Protein AF-A0A953RE78-F1 (afdb_monomer_lite)

Structure (mmCIF, N/CA/C/O backbone):
data_AF-A0A953RE78-F1
#
_entry.id   AF-A0A953RE78-F1
#
loop_
_atom_site.group_PDB
_atom_site.id
_atom_site.type_symbol
_atom_site.label_atom_id
_atom_site.label_alt_id
_atom_site.label_comp_id
_atom_site.label_asym_id
_atom_site.label_entity_id
_atom_site.label_seq_id
_atom_site.pdbx_PDB_ins_code
_atom_site.Cartn_x
_atom_site.Cartn_y
_atom_site.Cartn_z
_atom_site.occupancy
_atom_site.B_iso_or_equiv
_atom_site.auth_seq_id
_atom_site.auth_comp_id
_atom_site.auth_asym_id
_atom_site.auth_atom_id
_atom_site.pdbx_PDB_model_num
ATOM 1 N N . MET A 1 1 ? -1.428 69.743 -4.773 1.00 37.16 1 MET A N 1
ATOM 2 C CA . MET A 1 1 ? -2.465 69.820 -3.719 1.00 37.16 1 MET A CA 1
ATOM 3 C C . MET A 1 1 ? -2.081 68.794 -2.657 1.00 37.16 1 MET A C 1
ATOM 5 O O . MET A 1 1 ? -2.022 67.629 -2.999 1.00 37.16 1 MET A O 1
ATOM 9 N N . VAL A 1 2 ? -1.423 69.184 -1.563 1.00 36.69 2 VAL A N 1
ATOM 10 C CA . VAL A 1 2 ? -1.995 69.727 -0.311 1.00 36.69 2 VAL A CA 1
ATOM 11 C C . VAL A 1 2 ? -2.405 68.596 0.661 1.00 36.69 2 VAL A C 1
ATOM 13 O O . VAL A 1 2 ? -3.349 67.867 0.402 1.00 36.69 2 VAL A O 1
ATOM 16 N N . HIS A 1 3 ? -1.685 68.567 1.789 1.00 35.09 3 HIS A N 1
ATOM 17 C CA . HIS A 1 3 ? -1.975 68.027 3.128 1.00 35.09 3 HIS A CA 1
ATOM 18 C C . HIS A 1 3 ? -1.931 66.519 3.468 1.00 35.09 3 HIS A C 1
ATOM 20 O O . HIS A 1 3 ? -2.643 65.669 2.948 1.00 35.09 3 HIS A O 1
ATOM 26 N N . VAL A 1 4 ? -1.093 66.292 4.486 1.00 42.47 4 VAL A N 1
ATOM 27 C CA . VAL A 1 4 ? -0.938 65.186 5.437 1.00 42.47 4 VAL A CA 1
ATOM 28 C C . VAL A 1 4 ? -2.181 65.064 6.323 1.00 42.47 4 VAL A C 1
ATOM 30 O O . VAL A 1 4 ? -2.653 66.098 6.778 1.00 42.47 4 VAL A O 1
ATOM 33 N N . PHE A 1 5 ? -2.611 63.849 6.691 1.00 40.59 5 PHE A N 1
ATOM 34 C CA . PHE A 1 5 ? -3.286 63.610 7.978 1.00 40.59 5 PHE A CA 1
ATOM 35 C C . PHE A 1 5 ? -2.964 62.221 8.549 1.00 40.59 5 PHE A C 1
ATOM 37 O O . PHE A 1 5 ? -3.399 61.191 8.041 1.00 40.59 5 PHE A O 1
ATOM 44 N N . SER A 1 6 ? -2.220 62.230 9.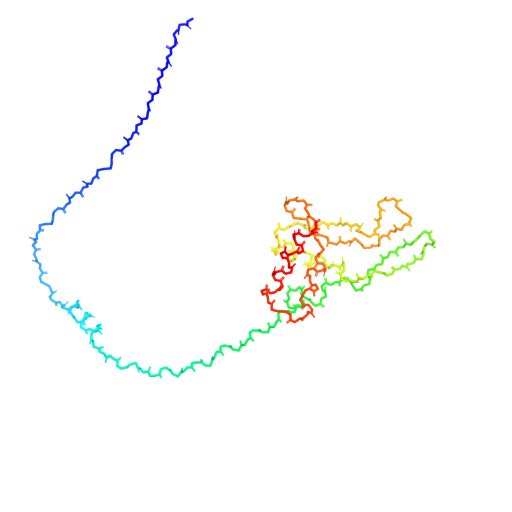655 1.00 42.06 6 SER A N 1
ATOM 45 C CA . SER A 1 6 ? -2.174 61.171 10.665 1.00 42.06 6 SER A CA 1
ATOM 46 C C . SER A 1 6 ? -3.496 61.096 11.435 1.00 42.06 6 SER A C 1
ATOM 48 O O . SER A 1 6 ? -4.085 62.140 11.712 1.00 42.06 6 SER A O 1
ATOM 50 N N . SER A 1 7 ? -3.888 59.905 11.906 1.00 47.41 7 SER A N 1
ATOM 51 C CA . SER A 1 7 ? -4.469 59.710 13.251 1.00 47.41 7 SER A CA 1
ATOM 52 C C . SER A 1 7 ? -4.668 58.230 13.593 1.00 47.41 7 SER A C 1
ATOM 54 O O . SER A 1 7 ? -5.423 57.516 12.939 1.00 47.41 7 SER A O 1
ATOM 56 N N . LEU A 1 8 ? -4.015 57.801 14.677 1.00 39.91 8 LEU A N 1
ATOM 57 C CA . LEU A 1 8 ? -4.431 56.665 15.494 1.00 39.91 8 LEU A CA 1
ATOM 58 C C . LEU A 1 8 ? -5.797 56.963 16.136 1.00 39.91 8 LEU A C 1
ATOM 60 O O . LEU A 1 8 ? -6.023 58.107 16.531 1.00 39.91 8 LEU A O 1
ATOM 64 N N . ARG A 1 9 ? -6.623 55.932 16.376 1.00 39.81 9 ARG A N 1
ATOM 65 C CA . ARG A 1 9 ? -7.357 55.744 17.648 1.00 39.81 9 ARG A CA 1
ATOM 66 C C . ARG A 1 9 ? -8.099 54.405 17.702 1.00 39.81 9 ARG A C 1
ATOM 68 O O . ARG A 1 9 ? -8.894 54.080 16.829 1.00 39.81 9 ARG A O 1
ATOM 75 N N . ALA A 1 10 ? -7.844 53.671 18.783 1.00 37.44 10 ALA A N 1
ATOM 76 C CA . ALA A 1 10 ? -8.676 52.584 19.279 1.00 37.44 10 ALA A CA 1
ATOM 77 C C . ALA A 1 10 ? -10.031 53.128 19.765 1.00 37.44 10 ALA A C 1
ATOM 79 O O . ALA A 1 10 ? -10.094 54.238 20.299 1.00 37.44 10 ALA A O 1
ATOM 80 N N . SER A 1 11 ? -11.097 52.335 19.640 1.00 40.94 11 SER A N 1
ATOM 81 C CA . SER A 1 11 ? -12.359 52.606 20.330 1.00 40.94 11 SER A CA 1
ATOM 82 C C . SER A 1 11 ? -12.909 51.327 20.955 1.00 40.94 11 SER A C 1
ATOM 84 O O . SER A 1 11 ? -13.434 50.441 20.286 1.00 40.94 11 SER A O 1
ATOM 86 N N . THR A 1 12 ? -12.708 51.247 22.267 1.00 38.53 12 THR A N 1
ATOM 87 C CA . THR A 1 12 ? -13.328 50.331 23.222 1.00 38.53 12 THR A CA 1
ATOM 88 C C . THR A 1 12 ? -14.838 50.569 23.253 1.00 38.53 12 THR A C 1
ATOM 90 O O . THR A 1 12 ? -15.274 51.684 23.531 1.00 38.53 12 THR A O 1
ATOM 93 N N . GLN A 1 13 ? -15.641 49.532 23.008 1.00 41.19 13 GLN A N 1
ATOM 94 C CA . GLN A 1 13 ? -17.090 49.582 23.227 1.00 41.19 13 GLN A CA 1
ATOM 95 C C . GLN A 1 13 ? -17.422 49.208 24.684 1.00 41.19 13 GLN A C 1
ATOM 97 O O . GLN A 1 13 ? -16.972 48.157 25.146 1.00 41.19 13 GLN A O 1
ATOM 102 N N . PRO A 1 14 ? -18.204 50.015 25.424 1.00 42.16 14 PRO A N 1
ATOM 103 C CA . PRO A 1 14 ? -18.723 49.621 26.730 1.00 42.16 14 PRO A CA 1
ATOM 104 C C . PRO A 1 14 ? -19.995 48.762 26.606 1.00 42.16 14 PRO A C 1
ATOM 106 O O . PRO A 1 14 ? -20.936 49.112 25.896 1.00 42.16 14 PRO A O 1
ATOM 109 N N . ILE A 1 15 ? -20.034 47.653 27.353 1.00 38.34 15 ILE A N 1
ATOM 110 C CA . ILE A 1 15 ? -21.208 46.785 27.531 1.00 38.34 15 ILE A CA 1
ATOM 111 C C . ILE A 1 15 ? -22.201 47.471 28.481 1.00 38.34 15 ILE A C 1
ATOM 113 O O . ILE A 1 15 ? -21.869 47.746 29.634 1.00 38.34 15 ILE A O 1
ATOM 117 N N . GLN A 1 16 ? -23.427 47.728 28.016 1.00 40.59 16 GLN A N 1
ATOM 118 C CA . GLN A 1 16 ? -24.522 48.226 28.854 1.00 40.59 16 GLN A CA 1
ATOM 119 C C . GLN A 1 16 ? -25.337 47.069 29.446 1.00 40.59 16 GLN A C 1
ATOM 121 O O . GLN A 1 16 ? -26.008 46.319 28.740 1.00 40.59 16 GLN A O 1
ATOM 126 N N . VAL A 1 17 ? -25.294 46.960 30.774 1.00 34.59 17 VAL A N 1
ATOM 127 C CA . VAL A 1 17 ? -26.113 46.059 31.593 1.00 34.59 17 VAL A CA 1
ATOM 128 C C . VAL A 1 17 ? -27.489 46.702 31.798 1.00 34.59 17 VAL A C 1
ATOM 130 O O . VAL A 1 17 ? -27.589 47.754 32.423 1.00 34.59 17 VAL A O 1
ATOM 133 N N . THR A 1 18 ? -28.558 46.083 31.288 1.00 43.47 18 THR A N 1
ATOM 134 C CA . THR A 1 18 ? -29.941 46.512 31.567 1.00 43.47 18 THR A CA 1
ATOM 135 C C . THR A 1 18 ? -30.526 45.669 32.698 1.00 43.47 18 THR A C 1
ATOM 137 O O . THR A 1 18 ? -30.775 44.477 32.535 1.00 43.47 18 THR A O 1
ATOM 140 N N . THR A 1 19 ? -30.779 46.299 33.843 1.00 39.41 19 THR A N 1
ATOM 141 C CA . THR A 1 19 ? -31.537 45.750 34.972 1.00 39.41 19 THR A CA 1
ATOM 142 C C . THR A 1 19 ? -33.035 46.017 34.776 1.00 39.41 19 THR A C 1
ATOM 144 O O . THR A 1 19 ? -33.463 47.165 34.680 1.00 39.41 19 THR A O 1
ATOM 147 N N . ARG A 1 20 ? -33.871 44.968 34.739 1.00 40.12 20 ARG A N 1
ATOM 148 C CA . ARG A 1 20 ? -35.335 45.099 34.879 1.00 40.12 20 ARG A CA 1
ATOM 149 C C . ARG A 1 20 ? -35.796 44.491 36.201 1.00 40.12 20 ARG A C 1
ATOM 151 O O . ARG A 1 20 ? -35.552 43.325 36.484 1.00 40.12 20 ARG A O 1
ATOM 158 N N . LYS A 1 21 ? -36.465 45.328 36.994 1.00 31.59 21 LYS A N 1
ATOM 159 C CA . LYS A 1 21 ? -37.108 45.028 38.278 1.00 31.59 21 LYS A CA 1
ATOM 160 C C . LYS A 1 21 ? -38.530 44.491 38.020 1.00 31.59 21 LYS A C 1
ATOM 162 O O . LYS A 1 21 ? -39.236 45.105 37.219 1.00 31.59 21 LYS A O 1
ATOM 167 N N . PRO A 1 22 ? -38.973 43.392 38.654 1.00 39.59 22 PRO A N 1
ATOM 168 C CA . PRO A 1 22 ? -40.331 42.878 38.486 1.00 39.59 22 PRO A CA 1
ATOM 169 C C . PRO A 1 22 ? -41.334 43.606 39.398 1.00 39.59 22 PRO A C 1
ATOM 171 O O . PRO A 1 22 ? -41.019 43.932 40.542 1.00 39.59 22 PRO A O 1
ATOM 174 N N . SER A 1 23 ? -42.546 43.836 38.885 1.00 33.09 23 SER A N 1
ATOM 175 C CA . SER A 1 23 ? -43.716 44.283 39.650 1.00 33.09 23 SER A CA 1
ATOM 176 C C . SER A 1 23 ? -44.796 43.202 39.555 1.00 33.09 23 SER A C 1
ATOM 178 O O . SER A 1 23 ? -45.080 42.712 38.463 1.00 33.09 23 SER A O 1
ATOM 180 N N . LEU A 1 24 ? -45.328 42.787 40.705 1.00 39.16 24 LEU A N 1
ATOM 181 C CA . LEU A 1 24 ? -46.245 41.659 40.888 1.00 39.16 24 LEU A CA 1
ATOM 182 C C . LEU A 1 24 ? -47.712 42.087 40.739 1.00 39.16 24 LEU A C 1
ATOM 184 O O . LEU A 1 24 ? -48.129 43.080 41.332 1.00 39.16 24 LEU A O 1
ATOM 188 N N . THR A 1 25 ? -48.534 41.268 40.079 1.00 33.31 25 THR A N 1
ATOM 189 C CA . THR A 1 25 ? -49.926 41.033 40.510 1.00 33.31 25 THR A CA 1
ATOM 190 C C . THR A 1 25 ? -50.351 39.626 40.093 1.00 33.31 25 THR A C 1
ATOM 192 O O . THR A 1 25 ? -50.243 39.248 38.929 1.00 33.31 25 THR A O 1
ATOM 195 N N . ALA A 1 26 ? -50.746 38.835 41.088 1.00 39.09 26 ALA A N 1
ATOM 196 C CA . ALA A 1 26 ? -50.977 37.400 41.024 1.00 39.09 26 ALA A CA 1
ATOM 197 C C . ALA A 1 26 ? -52.374 37.034 40.494 1.00 39.09 26 ALA A C 1
ATOM 199 O O . ALA A 1 26 ? -53.352 37.734 40.759 1.00 39.09 26 ALA A O 1
ATOM 200 N N . LYS A 1 27 ? -52.471 35.870 39.843 1.00 29.23 27 LYS A N 1
ATOM 201 C CA . LYS A 1 27 ? -53.679 35.042 39.852 1.00 29.23 27 LYS A CA 1
ATOM 202 C C . LYS A 1 27 ? -53.257 33.597 40.114 1.00 29.23 27 LYS A C 1
ATOM 204 O O . LYS A 1 27 ? -52.458 33.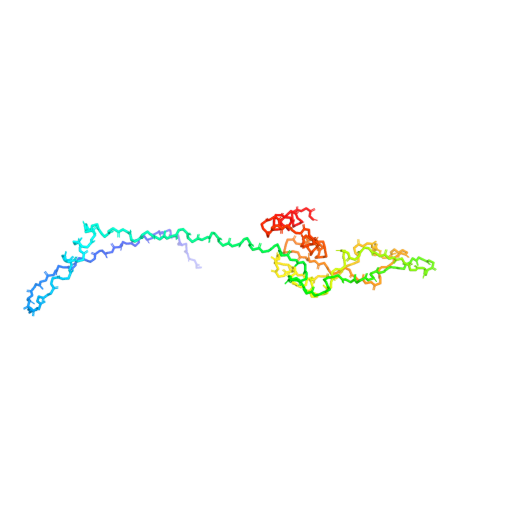041 39.367 1.00 29.23 27 LYS A O 1
ATOM 209 N N . ASP A 1 28 ? -53.761 33.066 41.222 1.00 41.50 28 ASP A N 1
ATOM 210 C CA . ASP A 1 28 ? -53.503 31.740 41.776 1.00 41.50 28 ASP A CA 1
ATOM 211 C C . ASP A 1 28 ? -53.679 30.596 40.775 1.00 41.50 28 ASP A C 1
ATOM 213 O O . ASP A 1 28 ? -54.713 30.474 40.118 1.00 41.50 28 ASP A O 1
ATOM 217 N N . THR A 1 29 ? -52.714 29.679 40.772 1.00 34.00 29 THR A N 1
ATOM 218 C CA . THR A 1 29 ? -52.978 28.236 40.806 1.00 34.00 29 THR A CA 1
ATOM 219 C C . THR A 1 29 ? -51.800 27.585 41.526 1.00 34.00 29 THR A C 1
ATOM 221 O O . THR A 1 29 ? -50.686 27.536 41.009 1.00 34.00 29 THR A O 1
ATOM 224 N N . SER A 1 30 ? -52.034 27.133 42.755 1.00 46.94 30 SER A N 1
ATOM 225 C CA . SER A 1 30 ? -51.089 26.316 43.506 1.00 46.94 30 SER A CA 1
ATOM 226 C C . SER A 1 30 ? -50.879 24.973 42.804 1.00 46.94 30 SER A C 1
ATOM 228 O O . SER A 1 30 ? -51.840 24.249 42.561 1.00 46.94 30 SER A O 1
ATOM 230 N N . ALA A 1 31 ? -49.626 24.608 42.551 1.00 42.00 31 ALA A N 1
ATOM 231 C CA . ALA A 1 31 ? -49.178 23.221 42.606 1.00 42.00 31 ALA A CA 1
ATOM 232 C C . ALA A 1 31 ? -47.677 23.221 42.905 1.00 42.00 31 ALA A C 1
ATOM 234 O O . ALA A 1 31 ? -46.830 23.470 42.046 1.00 42.00 31 ALA A O 1
ATOM 235 N N . ASP A 1 32 ? -47.408 22.996 44.184 1.00 55.12 32 ASP A N 1
ATOM 236 C CA . ASP A 1 32 ? -46.131 22.800 44.856 1.00 55.12 32 ASP A CA 1
ATOM 237 C C . ASP A 1 32 ? -45.333 21.629 44.240 1.00 55.12 32 ASP A C 1
ATOM 239 O O . ASP A 1 32 ? -45.258 20.533 44.788 1.00 55.12 32 ASP A O 1
ATOM 243 N N . SER A 1 33 ? -44.797 21.837 43.035 1.00 59.38 33 SER A N 1
ATOM 244 C CA . SER A 1 33 ? -43.990 20.848 42.301 1.00 59.38 33 SER A CA 1
ATOM 245 C C . SER A 1 33 ? -42.527 20.873 42.746 1.00 59.38 33 SER A C 1
ATOM 247 O O . SER A 1 33 ? -41.920 19.828 42.957 1.00 59.38 33 SER A O 1
ATOM 249 N N . GLY A 1 34 ? -41.981 22.063 43.011 1.00 56.28 34 GLY A N 1
ATOM 250 C CA . GLY A 1 34 ? -40.571 22.216 43.373 1.00 56.28 34 GLY A CA 1
ATOM 251 C C . GLY A 1 34 ? -40.191 21.597 44.723 1.00 56.28 34 GLY A C 1
ATOM 252 O O . GLY A 1 34 ? -39.103 21.034 44.852 1.00 56.28 34 GLY A O 1
ATOM 253 N N . ALA A 1 35 ? -41.065 21.659 45.736 1.00 59.84 35 ALA A N 1
ATOM 254 C CA . ALA A 1 35 ? -40.753 21.088 47.047 1.00 59.84 35 ALA A CA 1
ATOM 255 C C . ALA A 1 35 ? -40.822 19.553 47.042 1.00 59.84 35 ALA A C 1
ATOM 257 O O . ALA A 1 35 ? -40.019 18.899 47.711 1.00 59.84 35 ALA A O 1
ATOM 258 N N . ALA A 1 36 ? -41.742 18.969 46.270 1.00 59.50 36 ALA A N 1
ATOM 259 C CA . ALA A 1 36 ? -41.833 17.523 46.091 1.00 59.50 36 ALA A CA 1
ATOM 260 C C . ALA A 1 36 ? -40.592 16.969 45.368 1.00 59.50 36 ALA A C 1
ATOM 262 O O . ALA A 1 36 ? -40.007 15.983 45.824 1.00 59.50 36 ALA A O 1
ATOM 263 N N . ASP A 1 37 ? -40.136 17.660 44.320 1.00 67.06 37 ASP A N 1
ATOM 264 C CA . ASP A 1 37 ? -38.946 17.283 43.551 1.00 67.06 37 ASP A CA 1
ATOM 265 C C . ASP A 1 37 ? -37.659 17.401 44.380 1.00 67.06 37 ASP A C 1
ATOM 267 O O . ASP A 1 37 ? -36.797 16.522 44.330 1.00 67.06 37 ASP A O 1
ATOM 271 N N . PHE A 1 38 ? -37.536 18.432 45.224 1.00 66.81 38 PHE A N 1
ATOM 272 C CA . PHE A 1 38 ? -36.380 18.562 46.114 1.00 66.81 38 PHE A CA 1
ATOM 273 C C . PHE A 1 38 ? -36.367 17.478 47.198 1.00 66.81 38 PHE A C 1
ATOM 275 O O . PHE A 1 38 ? -35.318 16.917 47.503 1.00 66.81 38 PHE A O 1
ATOM 282 N N . ARG A 1 39 ? -37.528 17.112 47.755 1.00 68.06 39 ARG A N 1
ATOM 283 C CA . ARG A 1 39 ? -37.622 16.023 48.744 1.00 68.06 39 ARG A CA 1
ATOM 284 C C . ARG A 1 39 ? -37.284 14.658 48.144 1.00 68.06 39 ARG A C 1
ATOM 286 O O . ARG A 1 39 ? -36.745 13.810 48.860 1.00 68.06 39 ARG A O 1
ATOM 293 N N . ALA A 1 40 ? -37.511 14.457 46.847 1.00 65.69 40 ALA A N 1
ATOM 294 C CA . ALA A 1 40 ? -37.107 13.240 46.145 1.00 65.69 40 ALA A CA 1
ATOM 295 C C . ALA A 1 40 ? -35.577 13.043 46.115 1.00 65.69 40 ALA A C 1
ATOM 297 O O . ALA A 1 40 ? -35.124 11.902 46.105 1.00 65.69 40 ALA A O 1
ATOM 298 N N . LEU A 1 41 ? -34.781 14.119 46.201 1.00 69.00 41 LEU A N 1
ATOM 299 C CA . LEU A 1 41 ? -33.312 14.041 46.261 1.00 69.00 41 LEU A CA 1
ATOM 300 C C . LEU A 1 41 ? -32.779 13.498 47.597 1.00 69.00 41 LEU A C 1
ATOM 302 O O . LEU A 1 41 ? -31.673 12.967 47.641 1.00 69.00 41 LEU A O 1
ATOM 306 N N . PHE A 1 42 ? -33.556 13.615 48.679 1.00 71.88 42 PHE A N 1
ATOM 307 C CA . PHE A 1 42 ? -33.173 13.161 50.027 1.00 71.88 42 PHE A CA 1
ATOM 308 C C . PHE A 1 42 ? -33.927 11.911 50.471 1.00 71.88 42 PHE A C 1
ATOM 310 O O . PHE A 1 42 ? -33.709 11.399 51.570 1.00 71.88 42 PHE A O 1
ATOM 317 N N . THR A 1 43 ? -34.830 11.410 49.630 1.00 67.50 43 THR A N 1
ATOM 318 C CA . THR A 1 43 ? -35.483 10.135 49.884 1.00 67.50 43 THR A CA 1
ATOM 319 C C . THR A 1 43 ? -34.566 9.059 49.324 1.00 67.50 43 THR A C 1
ATOM 321 O O . THR A 1 43 ? -34.506 8.868 48.112 1.00 67.50 43 THR A O 1
ATOM 324 N N . ASN A 1 44 ? -33.824 8.371 50.197 1.00 54.62 44 ASN A N 1
ATOM 325 C CA . ASN A 1 44 ? -33.029 7.202 49.827 1.00 54.62 44 ASN A CA 1
ATOM 326 C C . ASN A 1 44 ? -33.953 6.121 49.245 1.00 54.62 44 ASN A C 1
ATOM 328 O O . ASN A 1 44 ? -34.429 5.235 49.955 1.00 54.62 44 ASN A O 1
ATOM 332 N N . LYS A 1 45 ? -34.203 6.176 47.935 1.00 53.19 45 LYS A N 1
ATOM 333 C CA . LYS A 1 45 ? -34.651 5.020 47.174 1.00 53.19 45 LYS A CA 1
ATOM 334 C C . LYS A 1 45 ? -33.478 4.055 47.211 1.00 53.19 45 LYS A C 1
ATOM 336 O O . LYS A 1 45 ? -32.445 4.324 46.604 1.00 53.19 45 LYS A O 1
ATOM 341 N N . THR A 1 46 ? -33.616 2.970 47.966 1.00 57.44 46 THR A N 1
ATOM 342 C CA . THR A 1 46 ? -32.686 1.844 47.915 1.00 57.44 46 THR A CA 1
ATOM 343 C C . THR A 1 46 ? -32.474 1.514 46.439 1.00 57.44 46 THR A C 1
ATOM 345 O O . THR A 1 46 ? -33.459 1.218 45.751 1.00 57.44 46 THR A O 1
ATOM 348 N N . PRO A 1 47 ? -31.244 1.638 45.909 1.00 51.44 47 PRO A N 1
ATOM 349 C CA . PRO A 1 47 ? -30.982 1.256 44.538 1.00 51.44 47 PRO A CA 1
ATOM 350 C C . PRO A 1 47 ? -31.412 -0.197 44.393 1.00 51.44 47 PRO A C 1
ATOM 352 O O . PRO A 1 47 ? -30.972 -1.054 45.163 1.00 51.44 47 PRO A O 1
ATOM 355 N N . ALA A 1 48 ? -32.293 -0.478 43.434 1.00 56.53 48 ALA A N 1
ATOM 356 C CA . ALA A 1 48 ? -32.418 -1.840 42.954 1.00 56.53 48 ALA A CA 1
ATOM 357 C C . ALA A 1 48 ? -31.007 -2.268 42.549 1.00 56.53 48 ALA A C 1
ATOM 359 O O . ALA A 1 48 ? -30.332 -1.548 41.809 1.00 56.53 48 ALA A O 1
ATOM 360 N N . THR A 1 49 ? -30.532 -3.377 43.105 1.00 45.88 49 THR A N 1
ATOM 361 C CA . THR A 1 49 ? -29.217 -3.924 42.797 1.00 45.88 49 THR A CA 1
ATOM 362 C C . THR A 1 49 ? -29.209 -4.261 41.310 1.00 45.88 49 THR A C 1
ATOM 364 O O . THR A 1 49 ? -29.740 -5.290 40.900 1.00 45.88 49 THR A O 1
ATOM 367 N N . ALA A 1 50 ? -28.671 -3.362 40.485 1.00 58.84 50 ALA A N 1
ATOM 368 C CA . ALA A 1 50 ? -28.361 -3.679 39.107 1.00 58.84 50 ALA A CA 1
ATOM 369 C C . ALA A 1 50 ? -27.347 -4.819 39.166 1.00 58.84 50 ALA A C 1
ATOM 371 O O . ALA A 1 50 ? -26.243 -4.657 39.691 1.00 58.84 50 ALA A O 1
ATOM 372 N N . THR A 1 51 ? -27.750 -5.998 38.702 1.00 60.03 51 THR A N 1
ATOM 373 C CA . THR A 1 51 ? -26.819 -7.090 38.443 1.00 60.03 51 THR A CA 1
ATOM 374 C C . THR A 1 51 ? -25.716 -6.512 37.557 1.00 60.03 51 THR A C 1
ATOM 376 O O . THR A 1 51 ? -26.061 -5.853 36.571 1.00 60.03 51 THR A O 1
ATOM 379 N N . PRO A 1 52 ? -24.421 -6.679 37.885 1.00 56.75 52 PRO A N 1
ATOM 380 C CA . PRO A 1 52 ? -23.358 -6.247 36.995 1.00 56.75 52 PRO A CA 1
ATOM 381 C C . PRO A 1 52 ? -23.616 -6.883 35.632 1.00 56.75 52 PRO A C 1
ATOM 383 O O . PRO A 1 52 ? -23.569 -8.106 35.494 1.00 56.75 52 PRO A O 1
ATOM 386 N N . GLY A 1 53 ? -23.977 -6.060 34.646 1.00 65.81 53 GLY A N 1
ATOM 387 C CA . GLY A 1 53 ? -24.059 -6.514 33.271 1.00 65.81 53 GLY A CA 1
ATOM 388 C C . GLY A 1 53 ? -22.693 -7.076 32.918 1.00 65.81 53 GLY A C 1
ATOM 389 O O . GLY A 1 53 ? -21.675 -6.431 33.181 1.00 65.81 53 GLY A O 1
ATOM 390 N N . ASN A 1 54 ? -22.670 -8.298 32.393 1.00 69.06 54 ASN A N 1
ATOM 391 C CA . ASN A 1 54 ? -21.435 -8.907 31.930 1.00 69.06 54 ASN A CA 1
ATOM 392 C C . ASN A 1 54 ? -20.738 -7.899 30.994 1.00 69.06 54 ASN A C 1
ATOM 394 O O . ASN A 1 54 ? -21.427 -7.330 30.138 1.00 69.06 54 ASN A O 1
ATOM 398 N N . PRO A 1 55 ? -19.427 -7.628 31.153 1.00 67.44 55 PRO A N 1
ATOM 399 C CA . PRO A 1 55 ? -18.717 -6.736 30.248 1.00 67.44 55 PRO A CA 1
ATOM 400 C C . PRO A 1 55 ? -19.002 -7.148 28.798 1.00 67.44 55 PRO A C 1
ATOM 402 O O . PRO A 1 55 ? -19.081 -8.357 28.535 1.00 67.44 55 PRO A O 1
ATOM 405 N N . PRO A 1 56 ? -19.170 -6.190 27.865 1.00 69.81 56 PRO A N 1
ATOM 406 C CA . PRO A 1 56 ? -19.306 -6.516 26.455 1.00 69.81 56 PRO A CA 1
ATOM 407 C C . PRO A 1 56 ? -18.181 -7.467 26.053 1.00 69.81 56 PRO A C 1
ATOM 409 O O . PRO A 1 56 ? -17.028 -7.264 26.447 1.00 69.81 56 PRO A O 1
ATOM 412 N N . ALA A 1 57 ? -18.517 -8.516 25.302 1.00 70.06 57 ALA A N 1
ATOM 413 C CA . ALA A 1 57 ? -17.498 -9.392 24.746 1.00 70.06 57 ALA A CA 1
ATOM 414 C C . ALA A 1 57 ? -16.483 -8.539 23.958 1.00 70.06 57 ALA A C 1
ATOM 416 O O . ALA A 1 57 ? -16.897 -7.581 23.294 1.00 70.06 57 ALA A O 1
ATOM 417 N N . PRO A 1 58 ? -15.174 -8.845 24.028 1.00 69.69 58 PRO A N 1
ATOM 418 C CA . PRO A 1 58 ? -14.177 -8.119 23.256 1.00 69.69 58 PRO A CA 1
ATOM 419 C C . PRO A 1 58 ? -14.559 -8.132 21.775 1.00 69.69 58 PRO A C 1
ATOM 421 O O . PRO A 1 58 ? -14.833 -9.199 21.219 1.00 69.69 58 PRO A O 1
ATOM 424 N N . SER A 1 59 ? -14.582 -6.961 21.135 1.00 76.75 59 SER A N 1
ATOM 425 C CA . SER A 1 59 ? -14.773 -6.894 19.687 1.00 76.75 59 SER A CA 1
ATOM 426 C C . SER A 1 59 ? -13.662 -7.691 18.995 1.00 76.75 59 SER A C 1
ATOM 428 O O . SER A 1 59 ? -12.497 -7.554 19.383 1.00 76.75 59 SER A O 1
ATOM 430 N N . PRO A 1 60 ? -13.989 -8.517 17.986 1.00 84.19 60 PRO A N 1
ATOM 431 C CA . PRO A 1 60 ? -12.980 -9.272 17.257 1.00 84.19 60 PRO A CA 1
ATOM 432 C C . PRO A 1 60 ? -11.976 -8.323 16.591 1.00 84.19 60 PRO A C 1
ATOM 434 O O . PRO A 1 60 ? -12.329 -7.212 16.187 1.00 84.19 60 PRO A O 1
ATOM 437 N N . ALA A 1 61 ? -10.722 -8.768 16.479 1.00 92.25 61 ALA A N 1
ATOM 438 C CA . ALA A 1 61 ? -9.694 -8.022 15.765 1.00 92.25 61 ALA A CA 1
ATOM 439 C C . ALA A 1 61 ? -10.122 -7.799 14.301 1.00 92.25 61 ALA A C 1
ATOM 441 O O . ALA A 1 61 ? -10.638 -8.731 13.673 1.00 92.25 61 ALA A O 1
ATOM 442 N N . PRO A 1 62 ? -9.925 -6.592 13.747 1.00 94.06 62 PRO A N 1
ATOM 443 C CA . PRO A 1 62 ? -10.268 -6.319 12.361 1.00 94.06 62 PRO A CA 1
ATOM 444 C C . PRO A 1 62 ? -9.360 -7.129 11.432 1.00 94.06 62 PRO A C 1
ATOM 446 O O . PRO A 1 62 ? -8.151 -7.222 11.645 1.00 94.06 62 PRO A O 1
ATOM 449 N N . THR A 1 63 ? -9.942 -7.698 10.379 1.00 95.94 63 THR A N 1
ATOM 450 C CA . THR A 1 63 ? -9.207 -8.443 9.349 1.00 95.94 63 THR A CA 1
ATOM 451 C C . THR A 1 63 ? -9.052 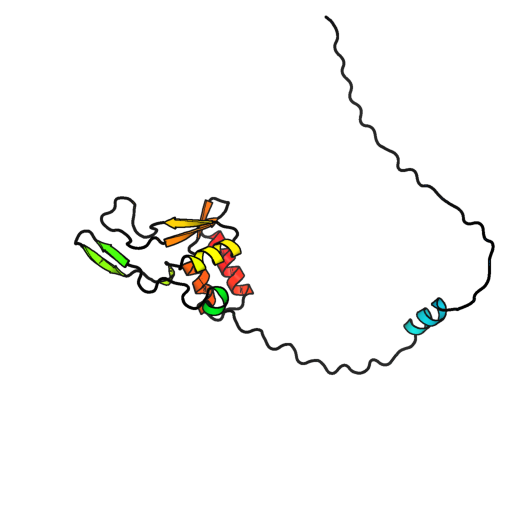-7.606 8.086 1.00 95.94 63 THR A C 1
ATOM 453 O O . THR A 1 63 ? -9.881 -6.731 7.817 1.00 95.94 63 THR A O 1
ATOM 456 N N . ALA A 1 64 ? -8.036 -7.892 7.266 1.00 96.31 64 ALA A N 1
ATOM 457 C CA . ALA A 1 64 ? -7.850 -7.170 6.007 1.00 96.31 64 ALA A CA 1
ATOM 458 C C . ALA A 1 64 ? -9.076 -7.320 5.093 1.00 96.31 64 ALA A C 1
ATOM 460 O O . ALA A 1 64 ? -9.535 -6.341 4.512 1.00 96.31 64 ALA A O 1
ATOM 461 N N . GLU A 1 65 ? -9.665 -8.516 5.041 1.00 95.94 65 GLU A N 1
ATOM 462 C CA . GLU A 1 65 ? -10.892 -8.767 4.286 1.00 95.94 65 GLU A CA 1
ATOM 463 C C . GLU A 1 65 ? -12.075 -7.930 4.790 1.00 95.94 65 GLU A C 1
ATOM 465 O O . GLU A 1 65 ? -12.798 -7.347 3.984 1.00 95.94 65 GLU A O 1
ATOM 470 N N . SER A 1 66 ? -12.239 -7.786 6.111 1.00 95.81 66 SER A N 1
ATOM 471 C CA . SER A 1 66 ? -13.328 -6.978 6.678 1.00 95.81 66 SER A CA 1
ATOM 472 C C . SER A 1 66 ? -13.211 -5.484 6.357 1.00 95.81 66 SER A C 1
ATOM 474 O O . SER A 1 66 ? -14.224 -4.796 6.246 1.00 95.81 66 SER A O 1
ATOM 476 N N . VAL A 1 67 ? -11.986 -4.975 6.188 1.00 96.62 67 VAL A N 1
ATOM 477 C CA . VAL A 1 67 ? -11.721 -3.543 5.973 1.00 96.62 67 VAL A CA 1
ATOM 478 C C . VAL A 1 67 ? -11.622 -3.191 4.489 1.00 96.62 67 VAL A C 1
ATOM 480 O O . VAL A 1 67 ? -12.082 -2.123 4.073 1.00 96.62 67 VAL A O 1
ATOM 483 N N . PHE A 1 68 ? -11.033 -4.079 3.687 1.00 97.62 68 PHE A N 1
ATOM 484 C CA . PHE A 1 68 ? -10.660 -3.815 2.295 1.00 97.62 68 PHE A CA 1
ATOM 485 C C . PHE A 1 68 ? -11.376 -4.711 1.273 1.00 97.62 68 PHE A C 1
ATOM 487 O O . PHE A 1 68 ? -11.306 -4.423 0.079 1.00 97.62 68 PHE A O 1
ATOM 494 N N . GLY A 1 69 ? -12.086 -5.752 1.713 1.00 96.38 69 GLY A N 1
ATOM 495 C CA . GLY A 1 69 ? -12.762 -6.725 0.854 1.00 96.38 69 GLY A CA 1
ATOM 496 C C . GLY A 1 69 ? -11.917 -7.969 0.530 1.00 96.38 69 GLY A C 1
ATOM 497 O O . GLY A 1 69 ? -10.764 -8.069 0.949 1.00 96.38 69 GLY A O 1
ATOM 498 N N . PRO A 1 70 ? -12.472 -8.923 -0.243 1.00 94.94 70 PRO A N 1
ATOM 499 C CA . PRO A 1 70 ? -11.963 -10.298 -0.357 1.00 94.94 70 PRO A CA 1
ATOM 500 C C . PRO A 1 70 ? -10.586 -10.456 -1.021 1.00 94.94 70 PRO A C 1
ATOM 502 O O . PRO A 1 70 ? -9.998 -11.525 -0.933 1.00 94.94 70 PRO A O 1
ATOM 505 N N . ASN A 1 71 ? -10.043 -9.428 -1.680 1.00 96.50 71 ASN A N 1
ATOM 506 C CA . ASN A 1 71 ? -8.732 -9.495 -2.336 1.00 96.50 71 ASN A CA 1
ATOM 507 C C . ASN A 1 71 ? -8.018 -8.138 -2.259 1.00 96.50 71 ASN A C 1
ATOM 509 O O . ASN A 1 71 ? -8.094 -7.356 -3.208 1.00 96.50 71 ASN A O 1
ATOM 513 N N . PRO A 1 72 ? -7.338 -7.813 -1.148 1.00 98.00 72 PRO A N 1
ATOM 514 C CA . PRO A 1 72 ? -6.748 -6.487 -1.004 1.00 98.00 72 PRO A CA 1
ATOM 515 C C . PRO A 1 72 ? -5.420 -6.301 -1.751 1.00 98.00 72 PRO A C 1
ATOM 517 O O . PRO A 1 72 ? -4.987 -5.167 -1.970 1.00 98.00 72 PRO A O 1
ATOM 520 N N . TRP A 1 73 ? -4.809 -7.390 -2.222 1.00 98.50 73 TRP A N 1
ATOM 521 C CA . TRP A 1 73 ? -3.574 -7.375 -3.009 1.00 98.50 73 TRP A CA 1
ATOM 522 C C . TRP A 1 73 ? -3.771 -7.972 -4.401 1.00 98.50 73 TRP A C 1
ATOM 524 O O . TRP A 1 73 ? -4.605 -8.851 -4.612 1.00 98.50 73 TRP A O 1
ATOM 534 N N . ILE A 1 74 ? -2.948 -7.525 -5.346 1.00 97.81 74 ILE A N 1
ATOM 535 C CA . ILE A 1 74 ? -2.738 -8.201 -6.624 1.00 97.81 74 ILE A CA 1
ATOM 536 C C . ILE A 1 74 ? -2.068 -9.545 -6.331 1.00 97.81 74 ILE A C 1
ATOM 538 O O . ILE A 1 74 ? -1.015 -9.581 -5.704 1.00 97.81 74 ILE A O 1
ATOM 542 N N . THR A 1 75 ? -2.653 -10.647 -6.800 1.00 96.44 75 THR A N 1
ATOM 543 C CA . THR A 1 75 ? -2.189 -12.003 -6.463 1.00 96.44 75 THR A CA 1
ATOM 544 C C . THR A 1 75 ? -0.814 -12.337 -7.041 1.00 96.44 75 THR A C 1
ATOM 546 O O . THR A 1 75 ? -0.009 -12.955 -6.358 1.00 96.44 75 THR A O 1
ATOM 549 N N . ASN A 1 76 ? -0.533 -11.920 -8.281 1.00 96.12 76 ASN A N 1
ATOM 550 C CA . ASN A 1 76 ? 0.692 -12.280 -9.008 1.00 96.12 76 ASN A CA 1
ATOM 551 C C . ASN A 1 76 ? 1.325 -11.051 -9.689 1.00 96.12 76 ASN A C 1
ATOM 553 O O . ASN A 1 76 ? 1.304 -10.951 -10.919 1.00 96.12 76 ASN A O 1
ATOM 557 N N . PRO A 1 77 ? 1.847 -10.074 -8.925 1.00 97.12 77 PRO A N 1
ATOM 558 C CA . PRO A 1 77 ? 2.571 -8.955 -9.509 1.00 97.12 77 PRO A CA 1
ATOM 559 C C . PRO A 1 77 ? 3.892 -9.443 -10.107 1.00 97.12 77 PRO A C 1
ATOM 561 O O . PRO A 1 77 ? 4.599 -10.260 -9.514 1.00 97.12 77 PRO A O 1
ATOM 564 N N . THR A 1 78 ? 4.237 -8.933 -11.284 1.00 97.50 78 THR A N 1
ATOM 565 C CA . THR A 1 78 ? 5.392 -9.407 -12.051 1.00 97.50 78 THR A CA 1
ATOM 566 C C . THR A 1 78 ? 6.198 -8.265 -12.653 1.00 97.50 78 THR A C 1
ATOM 568 O O . THR A 1 78 ? 5.720 -7.142 -12.832 1.00 97.50 78 THR A O 1
ATOM 571 N N . GLY A 1 79 ? 7.453 -8.562 -12.970 1.00 96.12 79 GLY A N 1
ATOM 572 C CA . GLY A 1 79 ? 8.332 -7.708 -13.755 1.00 96.12 79 GLY A CA 1
ATOM 573 C C . GLY A 1 79 ? 9.034 -8.510 -14.840 1.00 96.12 79 GLY A C 1
ATOM 574 O O . GLY A 1 79 ? 8.966 -9.740 -14.853 1.00 96.12 79 GLY A O 1
ATOM 575 N N . VAL A 1 80 ? 9.685 -7.814 -15.762 1.00 96.56 80 VAL A N 1
ATOM 576 C CA . VAL A 1 80 ? 10.419 -8.413 -16.879 1.00 96.56 80 VAL A CA 1
ATOM 577 C C . VAL A 1 80 ? 11.837 -7.863 -16.900 1.00 96.56 80 VAL A C 1
ATOM 579 O O . VAL A 1 80 ? 12.058 -6.666 -16.706 1.00 96.56 80 VAL A O 1
ATOM 582 N N . GLY A 1 81 ? 12.803 -8.764 -17.071 1.00 94.38 81 GLY A N 1
ATOM 583 C CA . GLY A 1 81 ? 14.219 -8.428 -17.182 1.00 94.38 81 GLY A CA 1
ATOM 584 C C . GLY A 1 81 ? 14.677 -8.214 -18.630 1.00 94.38 81 GLY A C 1
ATOM 585 O O . GLY A 1 81 ? 13.928 -8.473 -19.574 1.00 94.38 81 GLY A O 1
ATOM 586 N N . PRO A 1 82 ? 15.946 -7.824 -18.836 1.00 94.00 82 PRO A N 1
ATOM 587 C CA . PRO A 1 82 ? 16.487 -7.522 -20.168 1.00 94.00 82 PRO A CA 1
ATOM 588 C C . PRO A 1 82 ? 16.509 -8.717 -21.128 1.00 94.00 82 PRO A C 1
ATOM 590 O O . PRO A 1 82 ? 16.561 -8.544 -22.339 1.00 94.00 82 PRO A O 1
ATOM 593 N N . ASN A 1 83 ? 16.473 -9.936 -20.596 1.00 94.25 83 ASN A N 1
ATOM 594 C CA . ASN A 1 83 ? 16.401 -11.176 -21.366 1.00 94.25 83 ASN A CA 1
ATOM 595 C C . ASN A 1 83 ? 14.957 -11.603 -21.697 1.00 94.25 83 ASN A C 1
ATOM 597 O O . ASN A 1 83 ? 14.754 -12.709 -22.189 1.00 94.25 83 ASN A O 1
ATOM 601 N N . GLY A 1 84 ? 13.956 -10.773 -21.383 1.00 93.25 84 GLY A N 1
ATOM 602 C CA . GLY A 1 84 ? 12.539 -11.077 -21.584 1.00 93.25 84 GLY A CA 1
ATOM 603 C C . GLY A 1 84 ? 11.953 -12.066 -20.572 1.00 93.25 84 GLY A C 1
ATOM 604 O O . GLY A 1 84 ? 10.767 -12.383 -20.654 1.00 93.25 84 GLY A O 1
ATOM 605 N N . LEU A 1 85 ? 12.741 -12.553 -19.606 1.00 96.31 85 LEU A N 1
ATOM 606 C CA . LEU A 1 85 ? 12.231 -13.442 -18.566 1.00 96.31 85 LEU A CA 1
ATOM 607 C C . LEU A 1 85 ? 11.415 -12.661 -17.536 1.00 96.31 85 LEU A C 1
ATOM 609 O O . LEU A 1 85 ? 11.766 -11.544 -17.148 1.00 96.31 85 LEU A O 1
ATOM 613 N N . THR A 1 86 ? 10.334 -13.288 -17.077 1.00 96.44 86 THR A N 1
ATOM 614 C CA . THR A 1 86 ? 9.450 -12.744 -16.045 1.00 96.44 86 THR A CA 1
ATOM 615 C C . THR A 1 86 ? 9.903 -13.186 -14.657 1.00 96.44 86 THR A C 1
ATOM 617 O O . THR A 1 86 ? 10.300 -14.334 -14.462 1.00 96.44 86 THR A O 1
ATOM 620 N N . TYR A 1 87 ? 9.797 -12.291 -13.682 1.00 94.50 87 TYR A N 1
ATOM 621 C CA . TYR A 1 87 ? 10.005 -12.576 -12.264 1.00 94.50 87 TYR A CA 1
ATOM 622 C C . TYR A 1 87 ? 8.815 -12.072 -11.443 1.00 94.50 87 TYR A C 1
ATOM 624 O O . TYR A 1 87 ? 8.073 -11.189 -11.876 1.00 94.50 87 TYR A O 1
ATOM 632 N N . SER A 1 88 ? 8.609 -12.666 -10.267 1.00 96.75 88 SER A N 1
ATOM 633 C CA . SER A 1 88 ? 7.482 -12.345 -9.383 1.00 96.75 88 SER A CA 1
ATOM 634 C C . SER A 1 88 ? 7.897 -11.362 -8.296 1.00 96.75 88 SER A C 1
ATOM 636 O O . SER A 1 88 ? 9.016 -11.425 -7.787 1.00 96.75 88 SER A O 1
ATOM 638 N N . TYR A 1 89 ? 6.975 -10.488 -7.910 1.00 97.25 89 TYR A N 1
ATOM 639 C CA . TYR A 1 89 ? 7.113 -9.637 -6.736 1.00 97.25 89 TYR A CA 1
ATOM 640 C C . TYR A 1 89 ? 6.303 -10.179 -5.559 1.00 97.25 89 TYR A C 1
ATOM 642 O O . TYR A 1 89 ? 5.411 -11.007 -5.724 1.00 97.25 89 TYR A O 1
ATOM 650 N N . ASN A 1 90 ? 6.587 -9.666 -4.361 1.00 96.50 90 ASN A N 1
ATOM 651 C CA . ASN A 1 90 ? 5.758 -9.924 -3.191 1.00 96.50 90 ASN A CA 1
ATOM 6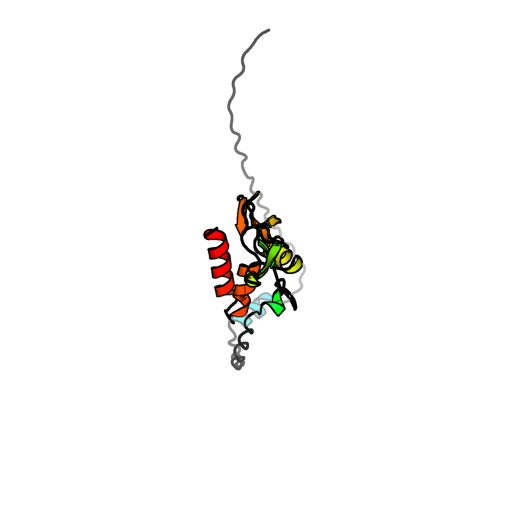52 C C . ASN A 1 90 ? 4.404 -9.177 -3.321 1.00 96.50 90 ASN A C 1
ATOM 654 O O . ASN A 1 90 ? 4.414 -7.941 -3.380 1.00 96.50 90 ASN A O 1
ATOM 658 N N . PRO A 1 91 ? 3.254 -9.886 -3.314 1.00 97.44 91 PRO A N 1
ATOM 659 C CA . PRO A 1 91 ? 1.909 -9.302 -3.376 1.00 97.44 91 PRO A CA 1
ATOM 660 C C . PRO A 1 91 ? 1.635 -8.192 -2.362 1.00 97.44 91 PRO A C 1
ATOM 662 O O . PRO A 1 91 ? 0.923 -7.241 -2.678 1.00 97.44 91 PRO A O 1
ATOM 665 N N . TYR A 1 92 ? 2.240 -8.256 -1.170 1.00 97.44 92 TYR A N 1
ATOM 666 C CA . TYR A 1 92 ? 1.991 -7.286 -0.100 1.00 97.44 92 TYR A CA 1
ATOM 667 C C . TYR A 1 92 ? 2.356 -5.841 -0.461 1.00 97.44 92 TYR A C 1
ATOM 669 O O . TYR A 1 92 ? 1.858 -4.925 0.178 1.00 97.44 92 TYR A O 1
ATOM 677 N N . TYR A 1 93 ? 3.156 -5.604 -1.503 1.00 97.44 93 TYR A N 1
ATOM 678 C CA . TYR A 1 93 ? 3.477 -4.251 -1.980 1.00 97.44 93 TYR A CA 1
ATOM 679 C C . TYR A 1 93 ? 2.564 -3.751 -3.106 1.00 97.44 93 TYR A C 1
ATOM 681 O O . TYR A 1 93 ? 2.729 -2.626 -3.589 1.00 97.44 93 TYR A O 1
ATOM 689 N N . PHE A 1 94 ? 1.633 -4.587 -3.561 1.00 98.31 94 PHE A N 1
ATOM 690 C CA . PHE A 1 94 ? 0.767 -4.335 -4.704 1.00 98.31 94 PHE A CA 1
ATOM 691 C C . PHE A 1 94 ? -0.687 -4.393 -4.257 1.00 98.31 94 PHE A C 1
ATOM 693 O O . PHE A 1 94 ? -1.390 -5.370 -4.495 1.00 98.31 94 P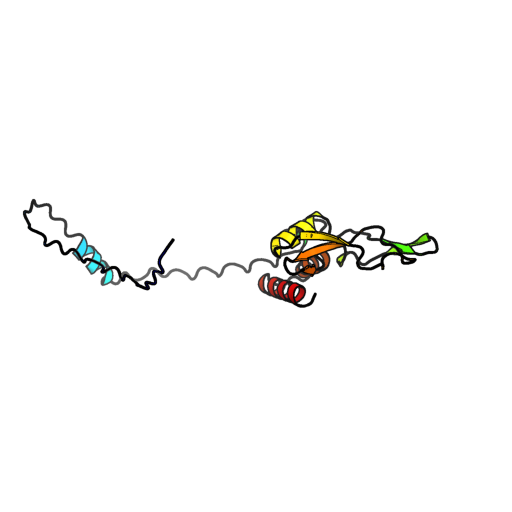HE A O 1
ATOM 700 N N . ALA A 1 95 ? -1.143 -3.333 -3.593 1.00 98.38 95 ALA A N 1
ATOM 701 C CA . ALA A 1 95 ? -2.558 -3.170 -3.285 1.00 98.38 95 ALA A CA 1
ATOM 702 C C . ALA A 1 95 ? -3.406 -3.119 -4.565 1.00 98.38 95 ALA A C 1
ATOM 704 O O . ALA A 1 95 ? -2.980 -2.581 -5.593 1.00 98.38 95 ALA A O 1
ATOM 705 N N . THR A 1 96 ? -4.637 -3.622 -4.487 1.00 98.38 96 THR A N 1
ATOM 706 C CA . THR A 1 96 ? -5.631 -3.342 -5.529 1.00 98.38 96 THR A CA 1
ATOM 707 C C . THR A 1 96 ? -6.003 -1.85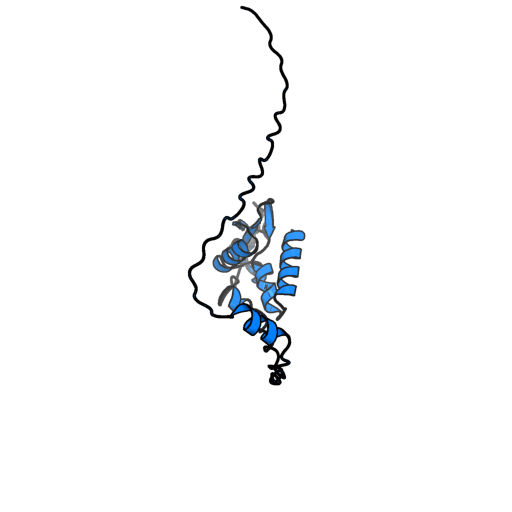2 -5.533 1.00 98.38 96 THR A C 1
ATOM 709 O O . THR A 1 96 ? -5.842 -1.171 -4.513 1.00 98.38 96 THR A O 1
ATOM 712 N N . PRO A 1 97 ? -6.555 -1.317 -6.640 1.00 98.00 97 PRO A N 1
ATOM 713 C CA . PRO A 1 97 ? -7.027 0.068 -6.678 1.00 98.00 97 PRO A CA 1
ATOM 714 C C . PRO A 1 97 ? -8.052 0.390 -5.580 1.00 98.00 97 PRO A C 1
ATOM 716 O O . PRO A 1 97 ? -8.016 1.470 -4.995 1.00 98.00 97 PRO A O 1
ATOM 719 N N . GLN A 1 98 ? -8.930 -0.564 -5.253 1.00 98.12 98 GLN A N 1
ATOM 720 C CA . GLN A 1 98 ? -9.920 -0.417 -4.186 1.00 98.12 98 GLN A CA 1
ATOM 721 C C . GLN A 1 98 ? -9.253 -0.287 -2.812 1.00 98.12 98 GLN A C 1
ATOM 723 O O . GLN A 1 98 ? -9.593 0.614 -2.043 1.00 98.12 98 GLN A O 1
ATOM 728 N N . THR A 1 99 ? -8.278 -1.147 -2.513 1.00 98.62 99 THR A N 1
ATOM 729 C CA . THR A 1 99 ? -7.517 -1.086 -1.260 1.00 98.62 99 THR A CA 1
ATOM 730 C C . THR A 1 99 ? -6.735 0.215 -1.147 1.00 98.62 99 THR A C 1
ATOM 732 O O . THR A 1 99 ? -6.804 0.874 -0.112 1.00 98.62 99 THR A O 1
ATOM 735 N N . ALA A 1 100 ? -6.062 0.645 -2.217 1.00 98.56 100 ALA A N 1
ATOM 736 C CA . ALA A 1 100 ? -5.336 1.911 -2.231 1.00 98.56 100 ALA A CA 1
ATOM 737 C C . ALA A 1 100 ? -6.260 3.114 -1.993 1.00 98.56 100 ALA A C 1
ATOM 739 O O . ALA A 1 100 ? -5.941 3.973 -1.173 1.00 98.56 100 ALA A O 1
ATOM 740 N N . ALA A 1 101 ? -7.434 3.149 -2.633 1.00 98.50 101 ALA A N 1
ATOM 741 C CA . ALA A 1 101 ? -8.424 4.203 -2.416 1.00 98.50 101 ALA A CA 1
ATOM 742 C C . ALA A 1 101 ? -8.936 4.225 -0.968 1.00 98.50 101 ALA A C 1
ATOM 744 O O . ALA A 1 101 ? -9.090 5.295 -0.380 1.00 98.50 101 ALA A O 1
ATOM 745 N N . LYS A 1 102 ? -9.159 3.051 -0.367 1.00 98.50 102 LYS A N 1
ATOM 746 C CA . LYS A 1 102 ? -9.583 2.954 1.032 1.00 98.50 102 LYS A CA 1
ATOM 747 C C . LYS A 1 102 ? -8.505 3.463 1.987 1.00 98.50 102 LYS A C 1
ATOM 749 O O . LYS A 1 102 ? -8.817 4.241 2.883 1.00 98.50 102 LYS A O 1
ATOM 754 N N . VAL A 1 103 ? -7.244 3.087 1.771 1.00 98.31 103 VAL A N 1
ATOM 755 C CA . VAL A 1 103 ? -6.121 3.601 2.569 1.00 98.31 103 VAL A CA 1
ATOM 756 C C . VAL A 1 103 ? -5.974 5.111 2.392 1.00 98.31 103 VAL A C 1
ATOM 758 O O . VAL A 1 103 ? -5.828 5.813 3.386 1.00 98.31 103 VAL A O 1
ATOM 761 N N . ALA A 1 104 ? -6.096 5.632 1.168 1.00 98.31 104 ALA A N 1
ATOM 762 C CA . ALA A 1 104 ? -6.052 7.070 0.902 1.00 98.31 104 ALA A CA 1
ATOM 763 C C . ALA A 1 104 ? -7.089 7.843 1.733 1.00 98.31 104 ALA A C 1
ATOM 765 O O . ALA A 1 104 ? -6.759 8.867 2.328 1.00 98.31 104 ALA A O 1
ATOM 766 N N . GLN A 1 105 ? -8.313 7.313 1.845 1.00 98.12 105 GLN A N 1
ATOM 767 C CA . GLN A 1 105 ? -9.358 7.878 2.705 1.00 98.12 105 GLN A CA 1
ATOM 768 C C . GLN A 1 105 ? -8.989 7.833 4.192 1.00 98.12 105 GLN A C 1
ATOM 770 O O . GLN A 1 105 ? -9.293 8.774 4.917 1.00 98.12 105 GLN A O 1
ATOM 775 N N . MET A 1 106 ? -8.344 6.757 4.651 1.00 96.12 106 MET A N 1
ATOM 776 C CA . MET A 1 106 ? -7.949 6.602 6.055 1.00 96.12 106 MET A CA 1
ATOM 777 C C . MET A 1 106 ? -6.857 7.589 6.469 1.00 96.12 106 MET A C 1
ATOM 779 O O . MET A 1 106 ? -6.895 8.104 7.581 1.00 96.12 106 MET A O 1
ATOM 783 N N . VAL A 1 107 ? -5.887 7.845 5.588 1.00 95.94 107 VAL A N 1
ATOM 784 C CA . VAL A 1 107 ? -4.701 8.659 5.910 1.00 95.94 107 VAL A CA 1
ATOM 785 C C . VAL A 1 107 ? -4.781 10.097 5.389 1.00 95.94 107 VAL A C 1
ATOM 787 O O . VAL A 1 107 ? -3.885 10.892 5.654 1.00 95.94 107 VAL A O 1
ATOM 790 N N . GLY A 1 108 ? -5.830 10.438 4.635 1.00 95.88 108 GLY A N 1
ATOM 791 C CA . GLY A 1 108 ? -6.006 11.767 4.042 1.00 95.88 108 GLY A CA 1
ATOM 792 C C . GLY A 1 108 ? -5.080 12.052 2.854 1.00 95.88 108 GLY A C 1
ATOM 793 O O . GLY A 1 108 ? -4.629 13.183 2.694 1.00 95.88 108 GLY A O 1
ATOM 794 N N . GLY A 1 109 ? -4.772 11.039 2.039 1.00 96.94 109 GLY A N 1
ATOM 795 C CA . GLY A 1 109 ? -3.881 11.147 0.879 1.00 96.94 109 GLY A CA 1
ATOM 796 C C . GLY A 1 109 ? -4.582 10.973 -0.472 1.00 96.94 109 GLY A C 1
ATOM 797 O O . GLY A 1 109 ? -5.803 10.856 -0.566 1.00 96.94 109 GLY A O 1
ATOM 798 N N . THR A 1 110 ? -3.785 10.915 -1.537 1.00 98.31 110 THR A N 1
ATOM 799 C CA . THR A 1 110 ? -4.232 10.667 -2.915 1.00 98.31 110 THR A CA 1
ATOM 800 C C . THR A 1 110 ? -3.531 9.446 -3.493 1.00 98.31 110 THR A C 1
ATOM 802 O O . THR A 1 110 ? -2.350 9.226 -3.237 1.00 98.31 110 THR A O 1
ATOM 805 N N . VAL A 1 111 ? -4.251 8.624 -4.257 1.00 98.44 111 VAL A N 1
ATOM 806 C CA . VAL A 1 111 ? -3.644 7.455 -4.905 1.00 98.44 111 VAL A CA 1
ATOM 807 C C . VAL A 1 111 ? -2.850 7.907 -6.125 1.00 98.44 111 VAL A C 1
ATOM 809 O O . VAL A 1 111 ? -3.384 8.594 -6.994 1.00 98.44 111 VAL A O 1
ATOM 812 N N . ILE A 1 112 ? -1.597 7.472 -6.211 1.00 97.81 112 ILE A N 1
ATOM 813 C CA . ILE A 1 112 ? -0.725 7.659 -7.369 1.00 97.81 112 ILE A CA 1
ATOM 814 C C . ILE A 1 112 ? -0.196 6.305 -7.838 1.00 97.81 112 ILE A C 1
ATOM 816 O O . ILE A 1 112 ? -0.045 5.370 -7.054 1.00 97.81 112 ILE A O 1
ATOM 820 N N . GLN A 1 113 ? 0.115 6.192 -9.124 1.00 96.62 113 GLN A N 1
ATOM 821 C CA . GLN A 1 113 ? 0.753 4.998 -9.673 1.00 96.62 113 GLN A CA 1
ATOM 822 C C . GLN A 1 113 ? 2.251 5.227 -9.798 1.00 96.62 113 GLN A C 1
ATOM 824 O O . GLN A 1 113 ? 2.684 6.263 -10.301 1.00 96.62 113 GLN A O 1
ATOM 829 N N . SER A 1 114 ? 3.048 4.267 -9.340 1.00 94.19 114 SER A N 1
ATOM 830 C CA . SER A 1 114 ? 4.499 4.374 -9.418 1.00 94.19 114 SER A CA 1
ATOM 831 C C . SER A 1 114 ? 5.177 3.011 -9.508 1.00 94.19 114 SER A C 1
ATOM 833 O O . SER A 1 114 ? 4.713 2.040 -8.918 1.00 94.19 114 SER A O 1
ATOM 835 N N . ASN A 1 115 ? 6.296 2.943 -10.225 1.00 93.75 115 ASN A N 1
ATOM 836 C CA . ASN A 1 115 ? 7.122 1.743 -10.327 1.00 93.75 115 ASN A CA 1
ATOM 837 C C . ASN A 1 115 ? 8.209 1.783 -9.247 1.00 93.75 115 ASN A C 1
ATOM 839 O O . ASN A 1 115 ? 9.327 2.225 -9.497 1.00 93.75 115 ASN A O 1
ATOM 843 N N . GLN A 1 116 ? 7.868 1.372 -8.027 1.00 92.88 116 GLN A N 1
ATOM 844 C CA . GLN A 1 116 ? 8.725 1.553 -6.847 1.00 92.88 116 GLN A CA 1
ATOM 845 C C . GLN A 1 116 ? 9.949 0.624 -6.808 1.00 92.88 116 GLN A C 1
ATOM 847 O O . GLN A 1 116 ? 10.890 0.871 -6.061 1.00 92.88 116 GLN A O 1
ATOM 852 N N . PHE A 1 117 ? 9.954 -0.440 -7.609 1.00 92.50 117 PHE A N 1
ATOM 853 C CA . PHE A 1 117 ? 10.994 -1.471 -7.620 1.00 92.50 117 PHE A CA 1
ATOM 854 C C . PHE A 1 117 ? 11.868 -1.458 -8.866 1.00 92.50 117 PHE A C 1
ATOM 856 O O . PHE A 1 117 ? 12.824 -2.228 -8.944 1.00 92.50 117 PHE A O 1
ATOM 863 N N . THR A 1 118 ? 11.548 -0.625 -9.853 1.00 91.88 118 THR A N 1
ATOM 864 C CA . THR A 1 118 ? 12.335 -0.528 -11.083 1.00 91.88 118 THR A CA 1
ATOM 865 C C . THR A 1 118 ? 12.653 0.926 -11.385 1.00 91.88 118 THR A C 1
ATOM 867 O O . THR A 1 118 ? 11.721 1.720 -11.518 1.00 91.88 118 THR A O 1
ATOM 870 N N . PRO A 1 119 ? 13.939 1.290 -11.529 1.00 85.31 119 PRO A N 1
ATOM 871 C CA . PRO A 1 119 ? 14.311 2.650 -11.875 1.00 85.31 119 PRO A CA 1
ATOM 872 C C . PRO A 1 119 ? 13.816 3.005 -13.280 1.00 85.31 119 PRO A C 1
ATOM 874 O O . PRO A 1 119 ? 13.820 2.174 -14.193 1.00 85.31 119 PRO A O 1
ATOM 877 N N . THR A 1 120 ? 13.431 4.265 -13.469 1.00 86.44 120 THR A N 1
ATOM 878 C CA . THR A 1 120 ? 13.054 4.797 -14.782 1.00 86.44 120 THR A CA 1
ATOM 879 C C . THR A 1 120 ? 14.204 4.624 -15.776 1.00 86.44 120 THR A C 1
ATOM 881 O O . THR A 1 120 ? 15.325 5.046 -15.507 1.00 86.44 120 THR A O 1
ATOM 884 N N . GLY A 1 121 ? 13.930 4.004 -16.927 1.00 83.25 121 GLY A N 1
ATOM 885 C CA . GLY A 1 121 ? 14.939 3.749 -17.965 1.00 83.25 121 GLY A CA 1
ATOM 886 C C . GLY A 1 121 ? 15.899 2.589 -17.665 1.00 83.25 121 GLY A C 1
ATOM 887 O O . GLY A 1 121 ? 16.869 2.406 -18.396 1.00 83.25 121 GLY A O 1
ATOM 888 N N . GLY A 1 122 ? 15.650 1.809 -16.608 1.00 87.31 122 GLY A N 1
ATOM 889 C CA . GLY A 1 122 ? 16.411 0.601 -16.305 1.00 87.31 122 GLY A CA 1
ATOM 890 C C . GLY A 1 122 ? 16.103 -0.571 -17.244 1.00 87.31 122 GLY A C 1
ATOM 891 O O . GLY A 1 122 ? 15.100 -0.597 -17.950 1.00 87.31 122 GLY A O 1
ATOM 892 N N . ALA A 1 123 ? 16.966 -1.588 -17.201 1.00 90.88 123 ALA A N 1
ATOM 893 C CA . ALA A 1 123 ? 16.815 -2.837 -17.955 1.00 90.88 123 ALA A CA 1
ATOM 894 C C . ALA A 1 123 ? 15.686 -3.754 -17.437 1.00 90.88 123 ALA A C 1
ATOM 896 O O . ALA A 1 123 ? 15.325 -4.729 -18.092 1.00 90.88 123 ALA A O 1
ATOM 897 N N . PHE A 1 124 ? 15.164 -3.456 -16.248 1.00 94.12 124 PHE A N 1
ATOM 898 C CA . PHE A 1 124 ? 14.073 -4.170 -15.599 1.00 94.12 124 PHE A CA 1
ATOM 899 C C . PHE A 1 124 ? 12.846 -3.268 -15.560 1.00 94.12 124 PHE A C 1
ATOM 901 O O . PHE A 1 124 ? 12.976 -2.082 -15.253 1.00 94.12 124 PHE A O 1
ATOM 908 N N . PHE A 1 125 ? 11.665 -3.824 -15.817 1.00 92.81 125 PHE A N 1
ATOM 909 C CA . PHE A 1 125 ? 10.415 -3.074 -15.764 1.00 92.81 125 PHE A CA 1
ATOM 910 C C . PHE A 1 125 ? 9.316 -3.844 -15.039 1.00 92.81 125 PHE A C 1
ATOM 912 O O . PHE A 1 125 ? 9.135 -5.048 -15.224 1.00 92.81 125 PHE A O 1
ATOM 919 N N . GLN A 1 126 ? 8.565 -3.126 -14.208 1.00 95.12 126 GLN A N 1
ATOM 920 C CA . GLN A 1 126 ? 7.333 -3.629 -13.616 1.00 95.12 126 GLN A CA 1
ATOM 921 C C . GLN A 1 126 ? 6.233 -3.746 -14.673 1.00 95.12 126 GLN A C 1
ATOM 923 O O . GLN A 1 126 ? 6.029 -2.824 -15.460 1.00 95.12 126 GLN A O 1
ATOM 928 N N . GLN A 1 127 ? 5.490 -4.855 -14.660 1.00 94.88 127 GLN A N 1
ATOM 929 C CA . GLN A 1 127 ? 4.308 -5.020 -15.516 1.00 94.88 127 GLN A CA 1
ATOM 930 C C . GLN A 1 127 ? 3.054 -4.400 -14.895 1.00 94.88 127 GLN A C 1
ATOM 932 O O . GLN A 1 127 ? 2.142 -3.985 -15.605 1.00 94.88 127 GLN A O 1
ATOM 937 N N . GLN A 1 128 ? 3.008 -4.320 -13.565 1.00 95.31 128 GLN A N 1
ATOM 938 C CA . GLN A 1 128 ? 1.971 -3.615 -12.821 1.00 95.31 128 GLN A CA 1
ATOM 939 C C . GLN A 1 128 ? 2.617 -2.497 -11.995 1.00 95.31 128 GLN A C 1
ATOM 941 O O . GLN A 1 128 ? 3.610 -2.755 -11.307 1.00 95.31 128 GLN A O 1
ATOM 946 N N . PRO A 1 129 ? 2.076 -1.268 -12.010 1.00 94.94 129 PRO A N 1
ATOM 947 C CA . PRO A 1 129 ? 2.538 -0.232 -11.099 1.00 94.94 129 PRO A CA 1
ATOM 948 C C . PRO A 1 129 ? 2.084 -0.537 -9.668 1.00 94.94 129 PRO A C 1
ATOM 950 O O . PRO A 1 129 ? 1.041 -1.160 -9.441 1.00 94.94 129 PRO A O 1
ATOM 953 N N . ASN A 1 130 ? 2.828 -0.035 -8.687 1.00 97.44 130 ASN A N 1
ATOM 954 C CA . ASN A 1 130 ? 2.347 0.050 -7.315 1.00 97.44 130 ASN A CA 1
ATOM 955 C C . ASN A 1 130 ? 1.298 1.165 -7.233 1.00 97.44 130 ASN A C 1
ATOM 957 O O . ASN A 1 130 ? 1.552 2.293 -7.662 1.00 97.44 130 ASN A O 1
ATOM 961 N N . GLN A 1 131 ? 0.128 0.858 -6.670 1.00 98.12 131 GLN A N 1
ATOM 962 C CA . GLN A 1 131 ? -0.825 1.883 -6.244 1.00 98.12 131 GLN A CA 1
ATOM 963 C C . GLN A 1 131 ? -0.315 2.444 -4.917 1.00 98.12 131 GLN A C 1
ATOM 965 O O . GLN A 1 131 ? -0.471 1.795 -3.889 1.00 98.12 131 GLN A O 1
ATOM 970 N N . MET A 1 132 ? 0.342 3.597 -4.942 1.00 98.19 132 MET A N 1
ATOM 971 C CA . MET A 1 132 ? 0.878 4.264 -3.756 1.00 98.19 132 MET A CA 1
ATOM 972 C C . MET A 1 132 ? -0.090 5.337 -3.265 1.00 98.19 132 MET A C 1
ATOM 974 O O . MET A 1 132 ? -0.944 5.790 -4.023 1.00 98.19 132 MET A O 1
ATOM 978 N N . VAL A 1 133 ? 0.047 5.772 -2.014 1.00 98.50 133 VAL A N 1
ATOM 979 C CA . VAL A 1 133 ? -0.704 6.923 -1.499 1.00 98.50 133 VAL A CA 1
ATOM 980 C C . VAL A 1 133 ? 0.258 8.054 -1.184 1.00 98.50 133 VAL A C 1
ATOM 982 O O . VAL A 1 133 ? 1.130 7.904 -0.334 1.00 98.50 133 VAL A O 1
ATOM 985 N N . GLN A 1 134 ? 0.085 9.180 -1.871 1.00 98.00 134 GLN A N 1
ATOM 986 C CA . GLN A 1 134 ? 0.792 10.419 -1.594 1.00 98.00 134 GLN A CA 1
ATOM 987 C C . GLN A 1 134 ? 0.010 11.255 -0.580 1.00 98.00 134 GLN A C 1
ATOM 989 O O . GLN A 1 134 ? -1.158 11.591 -0.797 1.00 98.00 134 GLN A O 1
ATOM 994 N N . LEU A 1 135 ? 0.659 11.579 0.530 1.00 97.19 135 LEU A N 1
ATOM 995 C CA . LEU A 1 135 ? 0.140 12.436 1.588 1.00 97.19 135 LEU A CA 1
ATOM 996 C C . LEU A 1 135 ? 0.240 13.924 1.196 1.00 97.19 135 LEU A C 1
ATOM 998 O O . LEU A 1 135 ? 1.005 14.272 0.293 1.00 97.19 135 LEU A O 1
ATOM 1002 N N . PRO A 1 136 ? -0.494 14.830 1.873 1.00 96.25 136 PRO A N 1
ATOM 1003 C CA . PRO A 1 136 ? -0.461 16.266 1.570 1.00 96.25 136 PRO A CA 1
ATOM 1004 C C . PRO A 1 136 ? 0.918 16.925 1.716 1.00 96.25 136 PRO A C 1
ATOM 1006 O O . PRO A 1 136 ? 1.180 17.943 1.082 1.00 96.25 136 PRO A O 1
ATOM 1009 N N . ASP A 1 137 ? 1.802 16.353 2.535 1.00 94.12 137 ASP A N 1
ATOM 1010 C CA . ASP A 1 137 ? 3.190 16.797 2.712 1.00 94.12 137 ASP A CA 1
ATOM 1011 C C . ASP A 1 137 ? 4.153 16.232 1.645 1.00 94.12 137 ASP A C 1
ATOM 1013 O O . ASP A 1 137 ? 5.355 16.484 1.691 1.00 94.12 137 ASP A O 1
ATOM 1017 N N . GLY A 1 138 ? 3.626 15.493 0.662 1.00 94.38 138 GLY A N 1
ATOM 1018 C CA . GLY A 1 138 ? 4.360 14.941 -0.475 1.00 94.38 138 GLY A CA 1
ATOM 1019 C C . GLY A 1 138 ? 4.941 13.547 -0.243 1.00 94.38 138 GLY A C 1
ATOM 1020 O O . GLY A 1 138 ? 5.407 12.931 -1.205 1.00 94.38 138 GLY A O 1
ATOM 1021 N N . ARG A 1 139 ? 4.883 13.029 0.987 1.00 95.56 139 ARG A N 1
ATOM 1022 C CA . ARG A 1 139 ? 5.394 11.699 1.344 1.00 95.56 139 ARG A CA 1
ATOM 1023 C C . ARG A 1 139 ? 4.538 10.605 0.735 1.00 95.56 139 ARG A C 1
ATOM 1025 O O . ARG A 1 139 ? 3.355 10.809 0.472 1.00 95.56 139 ARG A O 1
ATOM 1032 N N . ILE A 1 140 ? 5.130 9.439 0.504 1.00 96.00 140 ILE A N 1
ATOM 1033 C CA . ILE A 1 140 ? 4.485 8.351 -0.229 1.00 96.00 140 ILE A CA 1
ATOM 1034 C C . ILE A 1 140 ? 4.516 7.086 0.627 1.00 96.00 140 ILE A C 1
ATOM 1036 O O . ILE A 1 140 ? 5.590 6.594 0.950 1.00 96.00 140 ILE A O 1
ATOM 1040 N N . ILE A 1 141 ? 3.345 6.531 0.938 1.00 97.31 141 ILE A N 1
ATOM 1041 C CA . ILE A 1 141 ? 3.203 5.270 1.680 1.00 97.31 141 ILE A CA 1
ATOM 1042 C C . ILE A 1 141 ? 2.717 4.145 0.768 1.00 97.31 141 ILE A C 1
ATOM 1044 O O . ILE A 1 141 ? 2.030 4.401 -0.228 1.00 97.31 141 ILE A O 1
ATOM 1048 N N . ASN A 1 142 ? 3.033 2.893 1.118 1.00 97.62 142 ASN A N 1
ATOM 1049 C CA . ASN A 1 142 ? 2.545 1.718 0.395 1.00 97.62 142 ASN A CA 1
ATOM 1050 C C . ASN A 1 142 ? 1.234 1.184 1.023 1.00 97.62 142 ASN A C 1
ATOM 1052 O O . ASN A 1 142 ? 1.260 0.597 2.107 1.00 97.62 142 ASN A O 1
ATOM 1056 N N . PRO A 1 143 ? 0.078 1.303 0.346 1.00 98.25 143 PRO A N 1
ATOM 1057 C CA . PRO A 1 143 ? -1.212 0.830 0.848 1.00 98.25 143 PRO A CA 1
ATOM 1058 C C . PRO A 1 143 ? -1.287 -0.679 1.059 1.00 98.25 143 PRO A C 1
ATOM 1060 O O . PRO A 1 143 ? -2.072 -1.144 1.881 1.00 98.25 143 PRO A O 1
ATOM 1063 N N . GLY A 1 144 ? -0.489 -1.452 0.322 1.00 97.81 144 GLY A N 1
ATOM 1064 C CA . GLY A 1 144 ? -0.431 -2.897 0.490 1.00 97.81 144 GLY A CA 1
ATOM 1065 C C . GLY A 1 144 ? 0.200 -3.278 1.830 1.00 97.81 144 GLY A C 1
ATOM 1066 O O . GLY A 1 144 ? -0.294 -4.193 2.492 1.00 97.81 144 GLY A O 1
ATOM 1067 N N . LEU A 1 145 ? 1.215 -2.528 2.271 1.00 97.12 145 LEU A N 1
ATOM 1068 C CA . LEU A 1 145 ? 1.814 -2.699 3.595 1.00 97.12 145 LEU A CA 1
ATOM 1069 C C . LEU A 1 145 ? 0.850 -2.268 4.698 1.00 97.12 145 LEU A C 1
ATOM 1071 O O . LEU A 1 145 ? 0.664 -3.014 5.656 1.00 97.12 145 LEU A O 1
ATOM 1075 N N . VAL A 1 146 ? 0.155 -1.140 4.522 1.00 97.88 146 VAL A N 1
ATOM 1076 C CA . VAL A 1 146 ? -0.896 -0.703 5.458 1.00 97.88 146 VAL A CA 1
ATOM 1077 C C . VAL A 1 146 ? -1.984 -1.768 5.608 1.00 97.88 146 VAL A C 1
ATOM 1079 O O . VAL A 1 146 ? -2.379 -2.098 6.724 1.00 97.88 146 VAL A O 1
ATOM 1082 N N . ALA A 1 147 ? -2.438 -2.363 4.503 1.00 98.00 147 ALA A N 1
ATOM 1083 C CA . ALA A 1 147 ? -3.414 -3.446 4.554 1.00 98.00 147 ALA A CA 1
ATOM 1084 C C . ALA A 1 147 ? -2.875 -4.683 5.294 1.00 98.00 147 ALA A C 1
ATOM 1086 O O . ALA A 1 147 ? -3.637 -5.381 5.964 1.00 98.00 147 ALA A O 1
ATOM 1087 N N . SER A 1 148 ? -1.565 -4.948 5.219 1.00 97.12 148 SER A N 1
ATOM 1088 C CA . SER A 1 148 ? -0.955 -6.132 5.837 1.00 97.12 148 SER A CA 1
ATOM 1089 C C . SER A 1 148 ? -1.032 -6.104 7.365 1.00 97.12 148 SER A C 1
ATOM 1091 O O . SER A 1 148 ? -1.140 -7.159 7.988 1.00 97.12 148 SER A O 1
ATOM 1093 N N . PHE A 1 149 ? -1.096 -4.919 7.980 1.00 97.12 149 PHE A N 1
ATOM 1094 C CA . PHE A 1 149 ? -1.266 -4.756 9.427 1.00 97.12 149 PHE A CA 1
ATOM 1095 C C . PHE A 1 149 ? -2.514 -5.468 9.972 1.00 97.12 149 PHE A C 1
ATOM 1097 O O . PHE A 1 149 ? -2.505 -5.949 11.105 1.00 97.12 149 PHE A O 1
ATOM 1104 N N . TYR A 1 150 ? -3.547 -5.629 9.144 1.00 97.00 150 TYR A N 1
ATOM 1105 C CA . TYR A 1 150 ? -4.798 -6.297 9.497 1.00 97.00 150 TYR A CA 1
ATOM 1106 C C . TYR A 1 150 ? -4.752 -7.834 9.386 1.00 97.00 150 TYR A C 1
ATOM 1108 O O . TYR A 1 150 ? -5.710 -8.505 9.762 1.00 97.00 150 TYR A O 1
ATOM 1116 N N . ASN A 1 151 ? -3.650 -8.425 8.908 1.00 95.06 151 ASN A N 1
ATOM 1117 C CA . ASN A 1 151 ? -3.484 -9.887 8.832 1.00 95.06 151 ASN A CA 1
ATOM 1118 C C . ASN A 1 151 ? -2.922 -10.522 10.115 1.00 95.06 151 ASN A C 1
ATOM 1120 O O . ASN A 1 151 ? -2.698 -11.729 10.154 1.00 95.06 151 ASN A O 1
ATOM 1124 N N . HIS A 1 152 ? -2.682 -9.730 11.160 1.00 93.31 152 HIS A N 1
ATOM 1125 C CA . HIS A 1 152 ? -1.922 -10.166 12.335 1.00 93.31 152 HIS A CA 1
ATOM 1126 C C . HIS A 1 152 ? -2.787 -10.383 13.588 1.00 93.31 152 HIS A C 1
ATOM 1128 O O . HIS A 1 152 ? -2.269 -10.768 14.634 1.00 93.31 152 HIS A O 1
ATOM 1134 N N . GLY A 1 153 ? -4.097 -10.120 13.510 1.00 92.75 153 GLY A N 1
ATOM 1135 C CA . GLY A 1 153 ? -5.001 -10.218 14.664 1.00 92.75 153 GLY A CA 1
ATOM 1136 C C . GLY A 1 153 ? -4.773 -9.134 15.724 1.00 92.75 153 GLY A C 1
ATOM 1137 O O . GLY A 1 153 ? -5.152 -9.304 16.881 1.00 92.75 153 GLY A O 1
ATOM 1138 N N . TYR A 1 154 ? -4.136 -8.026 15.347 1.00 94.25 154 TYR A N 1
ATOM 1139 C CA . TYR A 1 154 ? -3.885 -6.904 16.241 1.00 94.25 154 TYR A CA 1
ATOM 1140 C C . TYR A 1 154 ? -5.155 -6.116 16.563 1.00 94.25 154 TYR A C 1
ATOM 1142 O O . TYR A 1 154 ? -6.094 -6.059 15.771 1.00 94.25 154 TYR A O 1
ATOM 1150 N N . SER A 1 155 ? -5.167 -5.459 17.726 1.00 94.50 155 SER A N 1
ATOM 1151 C CA . SER A 1 155 ? -6.223 -4.502 18.053 1.00 94.50 155 SER A CA 1
ATOM 1152 C C . SER A 1 155 ? -6.179 -3.302 17.106 1.00 94.50 155 SER A C 1
ATOM 1154 O O . SER A 1 155 ? -5.110 -2.911 16.630 1.00 94.50 155 SER A O 1
ATOM 1156 N N . GLN A 1 156 ? -7.330 -2.655 16.902 1.00 94.19 156 GLN A N 1
ATOM 1157 C CA . GLN A 1 156 ? -7.407 -1.440 16.085 1.00 94.19 156 GLN A CA 1
ATOM 1158 C C . GLN A 1 156 ? -6.430 -0.361 16.574 1.00 94.19 156 GLN A C 1
ATOM 1160 O O . GLN A 1 156 ? -5.693 0.194 15.774 1.00 94.19 156 GLN A O 1
ATOM 1165 N N . SER A 1 157 ? -6.327 -0.146 17.890 1.00 95.00 157 SER A N 1
ATOM 1166 C CA . SER A 1 157 ? -5.401 0.838 18.470 1.00 95.00 157 SER A CA 1
ATOM 1167 C C . SER A 1 157 ? -3.925 0.567 18.151 1.00 95.00 157 SER A C 1
ATOM 1169 O O . SER A 1 157 ? -3.135 1.498 17.977 1.00 95.00 157 SER A O 1
ATOM 1171 N N . TYR A 1 158 ? -3.532 -0.706 18.068 1.00 96.25 158 TYR A N 1
ATOM 1172 C CA . TYR A 1 158 ? -2.172 -1.069 17.691 1.00 96.25 158 TYR A CA 1
ATOM 1173 C C . TYR A 1 158 ? -1.949 -0.877 16.189 1.00 96.25 158 TYR A C 1
ATOM 1175 O O . TYR A 1 158 ? -0.919 -0.340 15.785 1.00 96.25 158 TYR A O 1
ATOM 1183 N N . ILE A 1 159 ? -2.942 -1.224 15.365 1.00 96.69 159 ILE A N 1
ATOM 1184 C CA . ILE A 1 159 ? -2.921 -0.953 13.923 1.00 96.69 159 ILE A CA 1
ATOM 1185 C C . ILE A 1 159 ? -2.810 0.550 13.654 1.00 96.69 159 ILE A C 1
ATOM 1187 O O . ILE A 1 159 ? -1.952 0.953 12.875 1.00 96.69 159 ILE A O 1
ATOM 1191 N N . ASP A 1 160 ? -3.583 1.386 14.347 1.00 96.06 160 ASP A N 1
ATOM 1192 C CA . ASP A 1 160 ? -3.514 2.847 14.229 1.00 96.06 160 ASP A CA 1
ATOM 1193 C C . ASP A 1 160 ? -2.106 3.369 14.548 1.00 96.06 160 ASP A C 1
ATOM 1195 O O . ASP A 1 160 ? -1.590 4.252 13.863 1.00 96.06 160 ASP A O 1
ATOM 1199 N N . THR A 1 161 ? -1.443 2.774 15.546 1.00 96.25 161 THR A N 1
ATOM 1200 C CA . THR A 1 161 ? -0.052 3.099 15.891 1.00 96.25 161 THR A CA 1
ATOM 1201 C C . THR A 1 161 ? 0.910 2.719 14.764 1.00 96.25 161 THR A C 1
ATOM 1203 O O . THR A 1 161 ? 1.795 3.501 14.419 1.00 96.25 161 THR A O 1
ATOM 1206 N N . MET A 1 162 ? 0.743 1.542 14.155 1.00 96.25 162 MET A N 1
ATOM 1207 C CA . MET A 1 162 ? 1.571 1.125 13.019 1.00 96.25 162 MET A CA 1
ATOM 1208 C C . MET A 1 162 ? 1.344 2.005 11.788 1.00 96.25 162 MET A C 1
ATOM 1210 O O . MET A 1 162 ? 2.313 2.399 11.146 1.00 96.25 162 MET A O 1
ATOM 1214 N N . ILE A 1 163 ? 0.095 2.381 11.498 1.00 96.12 163 ILE A N 1
ATOM 1215 C CA . ILE A 1 163 ? -0.236 3.315 10.414 1.00 96.12 163 ILE A CA 1
ATOM 1216 C C . ILE A 1 163 ? 0.412 4.675 10.676 1.00 96.12 163 ILE A C 1
ATOM 1218 O O . ILE A 1 163 ? 1.048 5.233 9.786 1.00 96.12 163 ILE A O 1
ATOM 1222 N N . ALA A 1 164 ? 0.320 5.193 11.902 1.00 94.94 164 ALA A N 1
ATOM 1223 C CA . ALA A 1 164 ? 0.975 6.442 12.270 1.00 94.94 164 ALA A CA 1
ATOM 1224 C C . ALA A 1 164 ? 2.505 6.360 12.121 1.00 94.94 164 ALA A C 1
ATOM 1226 O O . ALA A 1 164 ? 3.131 7.323 11.682 1.00 94.94 164 ALA A O 1
ATOM 1227 N N . ASN A 1 165 ? 3.118 5.221 12.448 1.00 94.62 165 ASN A N 1
ATOM 1228 C CA . ASN A 1 165 ? 4.556 5.011 12.276 1.00 94.62 165 ASN A CA 1
ATOM 1229 C C . ASN A 1 165 ? 4.966 4.905 10.802 1.00 94.62 165 ASN A C 1
ATOM 1231 O O . ASN A 1 165 ? 5.988 5.479 10.427 1.00 94.62 165 ASN A O 1
ATOM 1235 N N . GLU A 1 166 ? 4.170 4.234 9.969 1.00 92.94 166 GLU A N 1
ATOM 1236 C CA . GLU A 1 166 ? 4.371 4.154 8.516 1.00 92.94 166 GLU A CA 1
ATOM 1237 C C . GLU A 1 166 ? 4.320 5.552 7.893 1.00 92.94 166 GLU A C 1
ATOM 1239 O O . GLU A 1 166 ? 5.241 5.966 7.187 1.00 92.94 166 GLU A O 1
ATOM 1244 N N . ILE A 1 167 ? 3.295 6.327 8.262 1.00 93.19 167 ILE A N 1
ATOM 1245 C CA . ILE A 1 167 ? 3.153 7.731 7.873 1.00 93.19 167 ILE A CA 1
ATOM 1246 C C . ILE A 1 167 ? 4.339 8.557 8.356 1.00 93.19 167 ILE A C 1
ATOM 1248 O O . ILE A 1 167 ? 4.648 9.545 7.719 1.00 93.19 167 ILE A O 1
ATOM 1252 N N . ARG A 1 168 ? 4.997 8.219 9.472 1.00 90.19 168 ARG A N 1
ATOM 1253 C CA . ARG A 1 168 ? 6.145 8.963 10.027 1.00 90.19 168 ARG A CA 1
ATOM 1254 C C . ARG A 1 168 ? 7.507 8.520 9.509 1.00 90.19 168 ARG A C 1
ATOM 1256 O O . ARG A 1 168 ? 8.438 9.312 9.645 1.00 90.19 168 ARG A O 1
ATOM 1263 N N . SER A 1 169 ? 7.629 7.361 8.869 1.00 82.19 169 SER A N 1
ATOM 1264 C CA . SER A 1 169 ? 8.930 6.784 8.483 1.00 82.19 169 SER A CA 1
ATOM 1265 C C . SER A 1 169 ? 9.239 6.811 6.978 1.00 82.19 169 SER A C 1
ATOM 1267 O O . SER A 1 169 ? 10.328 6.399 6.590 1.00 82.19 169 SER A O 1
ATOM 1269 N N . THR A 1 170 ? 8.310 7.287 6.147 1.00 75.38 170 THR A N 1
ATOM 1270 C CA . THR A 1 170 ? 8.421 7.379 4.673 1.00 75.38 170 THR A CA 1
ATOM 1271 C C . THR A 1 170 ? 8.974 8.702 4.162 1.00 75.38 170 THR A C 1
ATOM 1273 O O . THR A 1 170 ? 9.616 8.709 3.096 1.00 75.38 170 THR A O 1
#

Radius of gyration: 33.73 Å; chains: 1; bounding box: 70×83×72 Å

Sequence (170 aa):
MVHVFSSLRASTQPIQVTTRKPSLTAKDTSADSGAADFRALFTNKTPATATPGNPPAPSPAPTAESVFGPNPWITNPTGVGPNGLTYSYNPYYFATPQTAAKVAQMVGGTVIQSNQFTPTGGAFFQQQPNQMVQLPDGRIINPGLVASFYNHGYSQSYIDTMIANEIRST

Foldseek 3Di:
DDDDDDDDDDDDDDDDDDDDDDDDDDDDDDDPPPVVVVVVVVPPPPPPPDDPDDPPDDDFQAALCNQQNDDQWDPWWWKAALVRDIDTDDRLQAGDPSLLVSVCVVQVWDWDWAQPPADVPDRMGTPGTQGWTQHPVRDIARSSPLSVLRHPRDHPVVSVVVSVVRVVPD

pLDDT: mean 79.61, std 23.04, range [29.23, 98.62]

Secondary structure (DSSP, 8-state):
-----------PPPP-----------------HHHHHHHHHHS--PPP----PPPPPPPPPPPHHHHH-S--B-SS-EEE-TTS-EEEPPGGG-B-HHHHHHHHHHHT-EEEEE-TTS-TT-S-EESS-EEEEE-TTS-EE-HHHHHHGGGS---HHHHHHHHHHHHHH-